Protein AF-A0A822EFQ1-F1 (afdb_monomer)

Structure (mmCIF, N/CA/C/O backbone):
data_AF-A0A822EFQ1-F1
#
_entry.id   AF-A0A822EFQ1-F1
#
loop_
_atom_site.group_PDB
_atom_site.id
_atom_site.type_symbol
_atom_site.label_atom_id
_atom_site.label_alt_id
_atom_site.label_comp_id
_atom_site.label_asym_id
_atom_site.label_entity_id
_atom_site.label_seq_id
_atom_site.pdbx_PDB_ins_code
_atom_site.Cartn_x
_atom_site.Cartn_y
_atom_site.Cartn_z
_atom_site.occupancy
_atom_site.B_iso_or_equiv
_atom_site.auth_seq_id
_atom_site.auth_comp_id
_atom_site.auth_asym_id
_atom_site.auth_atom_id
_atom_site.pdbx_PDB_model_num
ATOM 1 N N . VAL A 1 1 ? -16.297 7.438 -6.742 1.00 79.12 1 VAL A N 1
ATOM 2 C CA . VAL A 1 1 ? -15.215 6.436 -6.861 1.00 79.12 1 VAL A CA 1
ATOM 3 C C . VAL A 1 1 ? -14.010 7.215 -7.305 1.00 79.12 1 VAL A C 1
ATOM 5 O O . VAL A 1 1 ? -14.056 7.769 -8.395 1.00 79.12 1 VAL A O 1
ATOM 8 N N . GLU A 1 2 ? -13.018 7.324 -6.433 1.00 92.31 2 GLU A N 1
ATOM 9 C CA . GLU A 1 2 ? -11.783 8.052 -6.712 1.00 92.31 2 GLU A CA 1
ATOM 10 C C . GLU A 1 2 ? -10.734 7.116 -7.314 1.00 92.31 2 GLU A C 1
ATOM 12 O O . GLU A 1 2 ? -10.756 5.906 -7.077 1.00 92.31 2 GLU A O 1
ATOM 17 N N . LEU A 1 3 ? -9.833 7.679 -8.119 1.00 94.88 3 LEU A N 1
ATOM 18 C CA . LEU A 1 3 ? -8.759 6.949 -8.785 1.00 94.88 3 LEU A CA 1
ATOM 19 C C . LEU A 1 3 ? -7.456 7.738 -8.664 1.00 94.88 3 LEU A C 1
ATOM 21 O O . LEU A 1 3 ? -7.408 8.920 -8.998 1.00 94.88 3 LEU A O 1
ATOM 25 N N . CYS A 1 4 ? -6.386 7.052 -8.269 1.00 95.44 4 CYS A N 1
ATOM 26 C CA . CYS A 1 4 ? -5.028 7.576 -8.309 1.00 95.44 4 CYS A CA 1
ATOM 27 C C . CYS A 1 4 ? -4.146 6.674 -9.176 1.00 95.44 4 CYS A C 1
ATOM 29 O O . CYS A 1 4 ? -4.247 5.449 -9.107 1.00 95.44 4 CYS A O 1
ATOM 31 N N . ASN A 1 5 ? -3.261 7.289 -9.961 1.00 96.50 5 ASN A N 1
ATOM 32 C CA . ASN A 1 5 ? -2.222 6.598 -10.714 1.00 96.50 5 ASN A CA 1
ATOM 33 C C . ASN A 1 5 ? -0.863 7.000 -10.145 1.00 96.50 5 ASN A C 1
ATOM 35 O O . ASN A 1 5 ? -0.537 8.185 -10.093 1.00 96.50 5 ASN A O 1
ATOM 39 N N . LEU A 1 6 ? -0.073 6.009 -9.746 1.00 96.44 6 LEU A N 1
ATOM 40 C CA . LEU A 1 6 ? 1.236 6.201 -9.132 1.00 96.44 6 LEU A CA 1
ATOM 41 C C . LEU A 1 6 ? 2.305 5.561 -10.019 1.00 96.44 6 LEU A C 1
ATOM 43 O O . LEU A 1 6 ? 2.156 4.412 -10.436 1.00 96.44 6 LEU A O 1
ATOM 47 N N . ASP A 1 7 ? 3.378 6.301 -10.292 1.00 96.75 7 ASP A N 1
ATOM 48 C CA . ASP A 1 7 ? 4.532 5.820 -11.054 1.00 96.75 7 ASP A CA 1
ATOM 49 C C . ASP A 1 7 ? 5.800 5.922 -10.199 1.00 96.75 7 ASP A C 1
ATOM 51 O O . ASP A 1 7 ? 6.175 7.000 -9.729 1.00 96.75 7 ASP A O 1
ATOM 55 N N . TYR A 1 8 ? 6.445 4.778 -9.968 1.00 96.31 8 TYR A N 1
ATOM 56 C CA . TYR A 1 8 ? 7.606 4.652 -9.093 1.00 96.31 8 TYR A CA 1
ATOM 57 C C . TYR A 1 8 ? 8.838 4.253 -9.900 1.00 96.31 8 TYR A C 1
ATOM 59 O O . TYR A 1 8 ? 8.842 3.245 -10.605 1.00 96.31 8 TYR A O 1
ATOM 67 N N . HIS A 1 9 ? 9.934 4.994 -9.723 1.00 95.06 9 HIS A N 1
ATOM 68 C CA . HIS A 1 9 ? 11.213 4.700 -10.353 1.00 95.06 9 HIS A CA 1
ATOM 69 C C . HIS A 1 9 ? 12.274 4.325 -9.308 1.00 95.06 9 HIS A C 1
ATOM 71 O O . HIS A 1 9 ? 12.816 5.187 -8.611 1.00 95.06 9 HIS A O 1
ATOM 77 N N . SER A 1 10 ? 12.655 3.045 -9.254 1.00 91.62 10 SER A N 1
ATOM 78 C CA . SER A 1 10 ? 13.609 2.520 -8.259 1.00 91.62 10 SER A CA 1
ATOM 79 C C . SER A 1 10 ? 14.964 3.236 -8.279 1.00 91.62 10 SER A C 1
ATOM 81 O O . SER A 1 10 ? 15.461 3.636 -7.233 1.00 91.62 10 SER A O 1
ATOM 83 N N . ALA A 1 11 ? 15.532 3.515 -9.461 1.00 94.12 11 ALA A N 1
ATOM 84 C CA . ALA A 1 11 ? 16.823 4.216 -9.555 1.00 94.12 11 ALA A CA 1
ATOM 85 C C . ALA A 1 11 ? 16.798 5.662 -9.014 1.00 94.12 11 ALA A C 1
ATOM 87 O O . ALA A 1 11 ? 17.852 6.238 -8.762 1.00 94.12 11 ALA A O 1
ATOM 88 N N . ARG A 1 12 ? 15.607 6.258 -8.844 1.00 94.06 12 ARG A N 1
ATOM 89 C CA . ARG A 1 12 ? 15.423 7.590 -8.244 1.00 94.06 12 ARG A CA 1
ATOM 90 C C . ARG A 1 12 ? 15.036 7.507 -6.766 1.00 94.06 12 ARG A C 1
ATOM 92 O O . ARG A 1 12 ? 14.947 8.538 -6.111 1.00 94.06 12 ARG A O 1
ATOM 99 N N . GLY A 1 13 ? 14.811 6.300 -6.244 1.00 94.31 13 GLY A N 1
ATOM 100 C CA . GLY A 1 13 ? 14.302 6.083 -4.895 1.00 94.31 13 GLY A CA 1
ATOM 101 C C . GLY A 1 13 ? 12.878 6.602 -4.710 1.00 94.31 13 GLY A C 1
ATOM 102 O O . GLY A 1 13 ? 12.574 7.112 -3.635 1.00 94.31 13 GLY A O 1
ATOM 103 N N . SER A 1 14 ? 12.026 6.536 -5.743 1.00 96.44 14 SER A N 1
ATOM 104 C CA . SER A 1 14 ? 10.602 6.856 -5.591 1.00 96.44 14 SER A CA 1
ATOM 105 C C . SER A 1 14 ? 9.981 5.933 -4.544 1.00 96.44 14 SER A C 1
ATOM 107 O O . SER A 1 14 ? 10.078 4.715 -4.666 1.00 96.44 14 SER A O 1
ATOM 109 N N . HIS A 1 15 ? 9.331 6.514 -3.546 1.00 97.00 15 HIS A N 1
ATOM 110 C CA . HIS A 1 15 ? 8.696 5.812 -2.435 1.00 97.00 15 HIS A CA 1
ATOM 111 C C . HIS A 1 15 ? 7.470 6.607 -1.983 1.00 97.00 15 HIS A C 1
ATOM 113 O O . HIS A 1 15 ? 7.238 7.720 -2.462 1.00 97.00 15 HIS A O 1
ATOM 119 N N . ILE A 1 16 ? 6.672 6.025 -1.095 1.00 97.25 16 ILE A N 1
ATOM 120 C CA . ILE A 1 16 ? 5.597 6.745 -0.417 1.00 97.25 16 ILE A CA 1
ATOM 121 C C . ILE A 1 16 ? 5.712 6.487 1.077 1.00 97.25 16 ILE A C 1
ATOM 123 O O . ILE A 1 16 ? 5.793 5.335 1.513 1.00 97.25 16 ILE A O 1
ATOM 127 N N . ASP A 1 17 ? 5.767 7.576 1.837 1.00 96.94 17 ASP A N 1
ATOM 128 C CA . ASP A 1 17 ? 5.910 7.524 3.285 1.00 96.94 17 ASP A CA 1
ATOM 129 C C . ASP A 1 17 ? 4.699 6.846 3.942 1.00 96.94 17 ASP A C 1
ATOM 131 O O . ASP A 1 17 ? 3.605 6.852 3.374 1.00 96.94 17 ASP A O 1
ATOM 135 N N . PRO A 1 18 ? 4.852 6.262 5.143 1.00 96.56 18 PRO A N 1
ATOM 136 C CA . PRO A 1 18 ? 3.742 5.643 5.860 1.00 96.56 18 PRO A CA 1
ATOM 137 C C . PRO A 1 18 ? 2.587 6.616 6.116 1.00 96.56 18 PRO A C 1
ATOM 139 O O . PRO A 1 18 ? 2.742 7.590 6.854 1.00 96.56 18 PRO A O 1
ATOM 142 N N . HIS A 1 19 ? 1.410 6.314 5.567 1.00 96.25 19 HIS A N 1
ATOM 143 C CA . HIS A 1 19 ? 0.218 7.156 5.689 1.00 96.25 19 HIS A CA 1
ATOM 144 C C . HIS A 1 19 ? -1.082 6.339 5.725 1.00 96.25 19 HIS A C 1
ATOM 146 O O . HIS A 1 19 ? -1.093 5.134 5.474 1.00 96.25 19 HIS A O 1
ATOM 152 N N . ILE A 1 20 ? -2.174 7.017 6.079 1.00 96.06 20 ILE A N 1
ATOM 153 C CA . ILE A 1 20 ? -3.550 6.520 5.994 1.00 96.06 20 ILE A CA 1
ATOM 154 C C . ILE A 1 20 ? -4.291 7.447 5.031 1.00 96.06 20 ILE A C 1
ATOM 156 O O . ILE A 1 20 ? -4.169 8.666 5.147 1.00 96.06 20 ILE A O 1
ATOM 160 N N . ASP A 1 21 ? -5.045 6.868 4.099 1.00 96.19 21 ASP A N 1
ATOM 161 C CA . ASP A 1 21 ? -5.865 7.623 3.151 1.00 96.19 21 ASP A CA 1
ATOM 162 C C . ASP A 1 21 ? -7.103 8.219 3.826 1.00 96.19 21 ASP A C 1
ATOM 164 O O . ASP A 1 21 ? -7.747 7.575 4.661 1.00 96.19 21 ASP A O 1
ATOM 168 N N . ASP A 1 22 ? -7.491 9.427 3.410 1.00 95.69 22 ASP A N 1
ATOM 169 C CA . ASP A 1 22 ? -8.665 10.117 3.945 1.00 95.69 22 ASP A CA 1
ATOM 170 C C . ASP A 1 22 ? -9.943 9.292 3.770 1.00 95.69 22 ASP A C 1
ATOM 172 O O . ASP A 1 22 ? -10.428 9.049 2.658 1.00 95.69 22 ASP A O 1
ATOM 176 N N . VAL A 1 23 ? -10.536 8.893 4.897 1.00 92.25 23 VAL A N 1
ATOM 177 C CA . VAL A 1 23 ? -11.641 7.929 4.894 1.00 92.25 23 VAL A CA 1
ATOM 178 C C . VAL A 1 23 ? -12.848 8.433 4.111 1.00 92.25 23 VAL A C 1
ATOM 180 O O . VAL A 1 23 ? -13.462 7.660 3.373 1.00 92.25 23 VAL A O 1
ATOM 183 N N . TRP A 1 24 ? -13.138 9.728 4.244 1.00 93.44 24 TRP A N 1
ATOM 184 C CA . TRP A 1 24 ? -14.253 10.405 3.586 1.00 93.44 24 TRP A CA 1
ATOM 185 C C . TR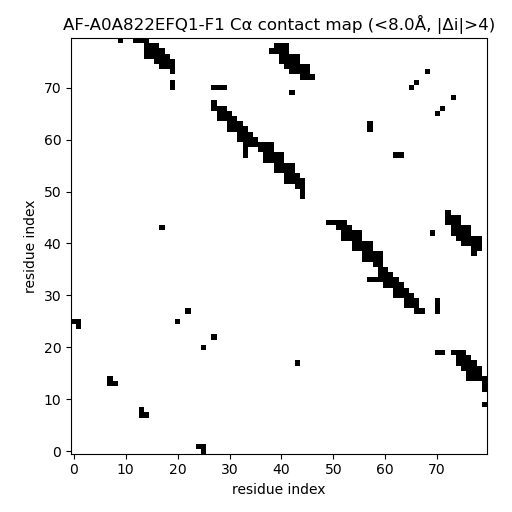P A 1 24 ? -14.124 10.424 2.057 1.00 93.44 24 TRP A C 1
ATOM 187 O O . TRP A 1 24 ? -15.131 10.315 1.363 1.00 93.44 24 TRP A O 1
ATOM 197 N N . ILE A 1 25 ? -12.898 10.521 1.538 1.00 95.00 25 ILE A N 1
ATOM 198 C CA . ILE A 1 25 ? -12.634 10.590 0.096 1.00 95.00 25 ILE A CA 1
ATOM 199 C C . ILE A 1 25 ? -12.614 9.182 -0.506 1.00 95.00 25 ILE A C 1
ATOM 201 O O . ILE A 1 25 ? -13.260 8.917 -1.519 1.00 95.00 25 ILE A O 1
ATOM 205 N N . TRP A 1 26 ? -11.888 8.262 0.131 1.00 95.88 26 TRP A N 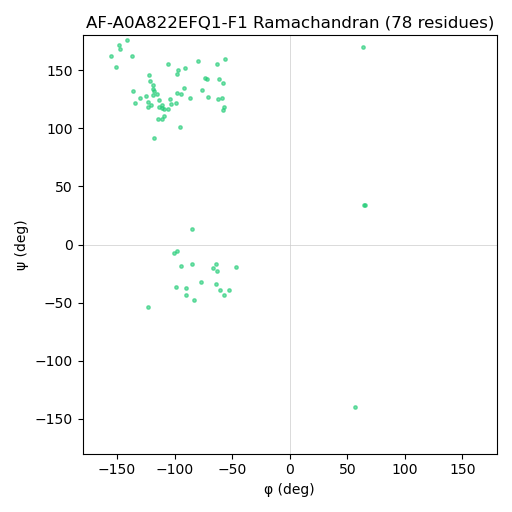1
ATOM 206 C CA . TRP A 1 26 ? -11.537 6.982 -0.484 1.00 95.88 26 TRP A CA 1
ATOM 207 C C . TRP A 1 26 ? -12.497 5.832 -0.144 1.00 95.88 26 TRP A C 1
ATOM 209 O O . TRP A 1 26 ? -12.555 4.854 -0.886 1.00 95.88 26 TRP A O 1
ATOM 219 N N . GLY A 1 27 ? -13.296 5.956 0.926 1.00 95.75 27 GLY A N 1
ATOM 220 C CA . GLY A 1 27 ? -14.302 4.962 1.333 1.00 95.75 27 GLY A CA 1
ATOM 221 C C . GLY A 1 27 ? -13.733 3.591 1.735 1.00 95.75 27 GLY A C 1
ATOM 222 O O . GLY A 1 27 ? -12.566 3.303 1.531 1.00 95.75 27 GLY A O 1
ATOM 223 N N . GLU A 1 28 ? -14.558 2.713 2.307 1.00 96.25 28 GLU A N 1
ATOM 224 C CA . GLU A 1 28 ? -14.185 1.489 3.063 1.00 96.25 28 GLU A CA 1
ATOM 225 C C . GLU A 1 28 ? -13.126 0.530 2.477 1.00 96.25 28 GLU A C 1
ATOM 227 O O . GLU A 1 28 ? -12.598 -0.308 3.210 1.00 96.25 28 GLU A O 1
ATOM 232 N N . ARG A 1 29 ? -12.849 0.577 1.170 1.00 96.75 29 ARG A N 1
ATOM 233 C CA . ARG A 1 29 ? -11.984 -0.385 0.474 1.00 96.75 29 ARG A CA 1
ATOM 234 C C . ARG A 1 29 ? -11.005 0.337 -0.441 1.00 96.75 29 ARG A C 1
ATOM 236 O O . ARG A 1 29 ? -11.430 1.001 -1.381 1.00 96.75 29 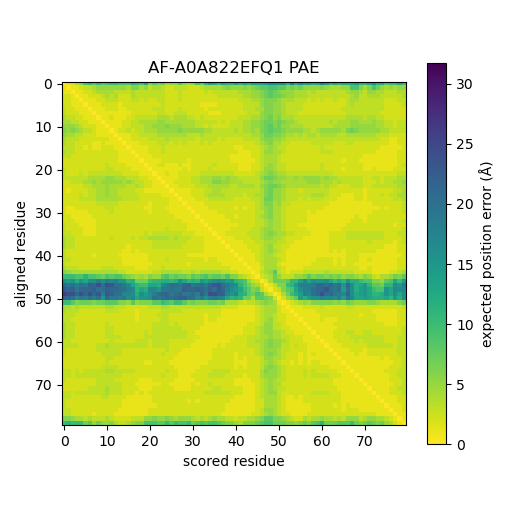ARG A O 1
ATOM 243 N N . LEU A 1 30 ? -9.714 0.114 -0.217 1.00 97.88 30 LEU A N 1
ATOM 244 C CA . LEU A 1 30 ? -8.651 0.573 -1.110 1.00 97.88 30 LEU A CA 1
ATOM 245 C C . LEU A 1 30 ? -8.232 -0.587 -2.010 1.00 97.88 30 LEU A C 1
ATOM 247 O O . LEU A 1 30 ? -7.840 -1.642 -1.511 1.00 97.88 30 LEU A O 1
ATOM 251 N N . ILE A 1 31 ? -8.335 -0.408 -3.326 1.00 97.81 31 ILE A N 1
ATOM 252 C CA . ILE A 1 31 ? -7.944 -1.416 -4.317 1.00 97.81 31 ILE A CA 1
ATOM 253 C C . ILE A 1 31 ? -6.705 -0.909 -5.046 1.00 97.81 31 ILE A C 1
ATOM 255 O O . ILE A 1 31 ? -6.766 0.110 -5.729 1.00 97.81 31 ILE A O 1
ATOM 259 N N . THR A 1 32 ? -5.610 -1.660 -4.959 1.00 97.69 32 THR A N 1
ATOM 260 C CA . THR A 1 32 ? -4.350 -1.327 -5.632 1.00 97.69 32 THR A CA 1
ATOM 261 C C . THR A 1 32 ? -3.980 -2.426 -6.613 1.00 97.69 32 THR A C 1
ATOM 263 O O . THR A 1 32 ? -3.923 -3.603 -6.254 1.00 97.69 32 THR A O 1
ATOM 266 N N . ILE A 1 33 ? -3.693 -2.039 -7.856 1.00 98.06 33 ILE A N 1
ATOM 267 C CA . ILE A 1 33 ? -3.213 -2.931 -8.913 1.00 98.06 33 ILE A CA 1
ATOM 268 C C . ILE A 1 33 ? -1.748 -2.595 -9.177 1.00 98.06 33 ILE A C 1
ATOM 270 O O . ILE A 1 33 ? -1.425 -1.499 -9.627 1.00 98.06 33 ILE A O 1
ATOM 274 N N . ASN A 1 34 ? -0.854 -3.545 -8.920 1.00 98.12 34 ASN A N 1
ATOM 275 C CA . ASN A 1 34 ? 0.562 -3.401 -9.230 1.00 98.12 34 ASN A CA 1
ATOM 276 C C . ASN A 1 34 ? 0.854 -3.956 -10.627 1.00 98.12 34 ASN A C 1
ATOM 278 O O . ASN A 1 34 ? 0.398 -5.049 -10.948 1.00 98.12 34 ASN A O 1
ATOM 282 N N . LEU A 1 35 ? 1.627 -3.256 -11.463 1.00 98.19 35 LEU A N 1
ATOM 283 C CA . LEU A 1 35 ? 1.707 -3.556 -12.902 1.00 98.19 35 LEU A CA 1
ATOM 284 C C . LEU A 1 35 ? 3.113 -3.857 -13.424 1.00 98.19 35 LEU A C 1
ATOM 286 O O . LEU A 1 35 ? 3.302 -4.882 -14.083 1.00 98.19 35 LEU A O 1
ATOM 290 N N . LEU A 1 36 ? 4.081 -2.969 -13.186 1.00 97.25 36 LEU A N 1
ATOM 291 C CA . LEU A 1 36 ? 5.339 -2.961 -13.943 1.00 97.25 36 LEU A CA 1
ATOM 292 C C . LEU A 1 36 ? 6.429 -3.838 -13.314 1.00 97.25 36 LEU A C 1
ATOM 294 O O . LEU A 1 36 ? 7.089 -4.608 -14.014 1.00 97.25 36 LEU A O 1
ATOM 298 N N . SER A 1 37 ? 6.595 -3.769 -11.997 1.00 96.38 37 SER A N 1
ATOM 299 C CA . SER A 1 37 ? 7.661 -4.448 -11.253 1.00 96.38 37 SER A CA 1
ATOM 300 C C . SER A 1 37 ? 7.124 -5.073 -9.968 1.00 96.38 37 SER A C 1
ATOM 302 O O . SER A 1 37 ? 6.027 -4.757 -9.521 1.00 96.38 37 SER A O 1
ATOM 304 N N . ASN A 1 38 ? 7.874 -6.005 -9.381 1.00 97.31 38 ASN A N 1
ATOM 305 C CA . ASN A 1 38 ? 7.549 -6.506 -8.048 1.00 97.31 38 ASN A CA 1
ATOM 306 C C . ASN A 1 38 ? 7.863 -5.416 -7.018 1.00 97.31 38 ASN A C 1
ATOM 308 O O . ASN A 1 38 ? 8.876 -4.729 -7.145 1.00 97.31 38 ASN A O 1
ATOM 312 N N . THR A 1 39 ? 7.031 -5.299 -5.991 1.00 96.81 39 THR A N 1
ATOM 313 C CA . THR A 1 39 ? 7.245 -4.373 -4.877 1.00 96.81 39 THR A CA 1
ATOM 314 C C . THR A 1 39 ? 6.833 -5.016 -3.553 1.00 96.81 39 THR A C 1
ATOM 316 O O . THR A 1 39 ? 6.340 -6.147 -3.530 1.00 96.81 39 THR A O 1
ATOM 319 N N . ILE A 1 40 ? 7.053 -4.312 -2.447 1.00 97.81 40 ILE A N 1
ATOM 320 C CA . ILE A 1 40 ? 6.591 -4.696 -1.116 1.00 97.81 40 ILE A CA 1
ATOM 321 C C . ILE A 1 40 ? 5.741 -3.553 -0.570 1.00 97.81 40 ILE A C 1
ATOM 323 O O . ILE A 1 40 ? 6.223 -2.430 -0.428 1.00 97.81 40 ILE A O 1
ATOM 327 N N . LEU A 1 41 ? 4.490 -3.857 -0.228 1.00 98.19 41 LEU A N 1
ATOM 328 C CA . LEU A 1 41 ? 3.663 -2.965 0.574 1.00 98.19 41 LEU A CA 1
ATOM 329 C C . LEU A 1 41 ? 3.946 -3.247 2.047 1.00 98.19 41 LEU A C 1
ATOM 331 O O . LEU A 1 41 ? 3.862 -4.390 2.496 1.00 98.19 41 LEU A O 1
ATOM 335 N N . SER A 1 42 ? 4.295 -2.209 2.794 1.00 97.75 42 SER A N 1
ATOM 336 C CA . SER A 1 42 ? 4.473 -2.291 4.241 1.00 97.75 42 SER A CA 1
ATOM 337 C C . SER A 1 42 ? 3.213 -1.792 4.928 1.00 97.75 42 SER A C 1
ATOM 339 O O . SER A 1 42 ? 2.756 -0.700 4.604 1.00 97.75 42 SER A O 1
ATOM 341 N N . LEU A 1 43 ? 2.684 -2.557 5.880 1.00 96.94 43 LEU A N 1
ATOM 342 C CA . LEU A 1 43 ? 1.653 -2.107 6.813 1.00 96.94 43 LEU A CA 1
ATOM 343 C C . LEU A 1 43 ? 2.302 -1.885 8.177 1.00 96.94 43 LEU A C 1
ATOM 345 O O . LEU A 1 43 ? 2.839 -2.815 8.785 1.00 96.94 43 LEU A O 1
ATOM 349 N N . ILE A 1 44 ? 2.276 -0.638 8.630 1.00 95.19 44 ILE A N 1
ATOM 350 C CA . ILE A 1 44 ? 2.920 -0.167 9.852 1.00 95.19 44 ILE A CA 1
ATOM 351 C C . ILE A 1 44 ? 1.814 0.244 10.829 1.00 95.19 44 ILE A C 1
ATOM 353 O O . ILE A 1 44 ? 1.038 1.141 10.506 1.00 95.19 44 ILE A O 1
ATOM 357 N N . PRO A 1 45 ? 1.705 -0.396 12.000 1.00 94.06 45 PRO A N 1
ATOM 358 C CA . PRO A 1 45 ? 0.633 -0.116 12.951 1.00 94.06 45 PRO A CA 1
ATOM 359 C C . PRO A 1 45 ? 0.670 1.335 13.446 1.00 94.06 45 PRO A C 1
ATOM 361 O O . PRO A 1 45 ? 1.741 1.919 13.628 1.00 94.06 45 PRO A O 1
ATOM 364 N N . ASN A 1 46 ? -0.509 1.928 13.636 1.00 85.75 46 ASN A N 1
ATOM 365 C CA . ASN A 1 46 ? -0.640 3.315 14.081 1.00 85.75 46 ASN A CA 1
ATOM 366 C C . ASN A 1 46 ? -0.365 3.472 15.590 1.00 85.75 46 ASN A C 1
ATOM 368 O O . ASN A 1 46 ? 0.178 4.490 16.024 1.00 85.75 46 ASN A O 1
ATOM 372 N N . GLU A 1 47 ? -0.704 2.451 16.380 1.00 78.62 47 GLU A N 1
ATOM 373 C CA . GLU A 1 47 ? -0.520 2.431 17.832 1.00 78.62 47 GLU A CA 1
ATOM 374 C C . GLU A 1 47 ? 0.758 1.705 18.268 1.00 78.62 47 GLU A C 1
ATOM 376 O O . GLU A 1 47 ? 1.215 0.753 17.635 1.00 78.62 47 GLU A O 1
ATOM 381 N N . LYS A 1 48 ? 1.316 2.137 19.407 1.00 58.47 48 LYS A N 1
ATOM 382 C CA . LYS A 1 48 ? 2.577 1.621 19.970 1.00 58.47 48 LYS A CA 1
ATOM 383 C C . LYS A 1 48 ? 2.517 0.162 20.442 1.00 58.47 48 LYS A C 1
ATOM 385 O O . LYS A 1 48 ? 3.573 -0.449 20.578 1.00 58.47 48 LYS A O 1
ATOM 390 N N . ASP A 1 49 ? 1.332 -0.388 20.700 1.00 59.59 49 ASP A N 1
ATOM 391 C CA . ASP A 1 49 ? 1.201 -1.723 21.305 1.00 59.59 49 ASP A CA 1
ATOM 392 C C . ASP A 1 49 ? 1.259 -2.873 20.288 1.00 59.59 49 ASP A C 1
ATOM 394 O O . ASP A 1 49 ? 1.561 -4.013 20.650 1.00 59.59 49 ASP A O 1
ATOM 398 N N . SER A 1 50 ? 1.080 -2.587 18.994 1.00 64.50 50 SER A N 1
ATOM 399 C CA . SER A 1 50 ? 1.404 -3.538 17.931 1.00 64.50 50 SER A CA 1
ATOM 400 C C . SER A 1 50 ? 2.806 -3.230 17.409 1.00 64.50 50 SER A C 1
ATOM 402 O O . SER A 1 50 ? 3.009 -2.319 16.624 1.00 64.50 50 SER A O 1
ATOM 404 N N . ASN A 1 51 ? 3.816 -3.990 17.835 1.00 70.75 51 ASN A N 1
ATOM 405 C CA . ASN A 1 51 ? 5.201 -3.798 17.369 1.00 70.75 51 ASN A CA 1
ATOM 406 C C . ASN A 1 51 ? 5.514 -4.524 16.047 1.00 70.75 51 ASN A C 1
ATOM 408 O O . ASN A 1 51 ? 6.682 -4.714 15.703 1.00 70.75 51 ASN A O 1
ATOM 4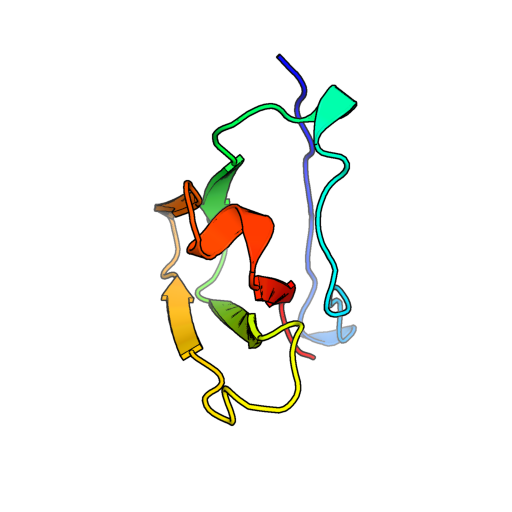12 N N . LYS A 1 52 ? 4.501 -5.003 15.314 1.00 86.81 52 LYS A N 1
ATOM 413 C CA . LYS A 1 52 ? 4.718 -5.851 14.136 1.00 86.81 52 LYS A CA 1
ATOM 414 C C . LYS A 1 52 ? 4.378 -5.114 12.850 1.00 86.81 52 LYS A C 1
ATOM 416 O O . LYS A 1 52 ? 3.216 -4.886 12.537 1.00 86.81 52 LYS A O 1
ATOM 421 N N . ILE A 1 53 ? 5.422 -4.810 12.086 1.00 93.38 53 ILE A N 1
ATOM 422 C CA . ILE A 1 53 ? 5.305 -4.384 10.692 1.00 93.38 53 ILE A CA 1
ATOM 423 C C . ILE A 1 53 ? 5.010 -5.620 9.840 1.00 93.38 53 ILE A C 1
ATOM 425 O O . ILE A 1 53 ? 5.670 -6.653 9.986 1.00 93.38 53 ILE A O 1
ATOM 429 N N . ILE A 1 54 ? 4.030 -5.512 8.946 1.00 95.56 54 ILE A N 1
ATOM 430 C CA . ILE A 1 54 ? 3.681 -6.570 7.996 1.00 95.56 54 ILE A CA 1
ATOM 431 C C . ILE A 1 54 ? 4.226 -6.180 6.626 1.00 95.56 54 ILE A C 1
ATOM 433 O O . ILE A 1 54 ? 3.909 -5.113 6.104 1.00 95.56 54 ILE A O 1
ATOM 437 N N . TYR A 1 55 ? 5.022 -7.064 6.030 1.00 97.38 55 TYR A N 1
ATOM 438 C CA . TYR A 1 55 ? 5.526 -6.908 4.669 1.00 97.38 55 TYR A CA 1
ATOM 439 C C . TYR A 1 55 ? 4.745 -7.816 3.732 1.00 97.38 55 TYR A C 1
ATOM 441 O O . TYR A 1 55 ? 4.743 -9.036 3.899 1.00 97.38 55 TYR A O 1
ATOM 449 N N . ILE A 1 56 ? 4.098 -7.221 2.738 1.00 97.81 56 ILE A N 1
ATOM 450 C CA . ILE A 1 56 ? 3.292 -7.932 1.754 1.00 97.81 56 ILE A CA 1
ATOM 451 C C . ILE A 1 56 ? 4.019 -7.849 0.412 1.00 97.81 56 ILE A C 1
ATOM 453 O O . ILE A 1 56 ? 4.052 -6.773 -0.192 1.00 97.81 56 ILE A O 1
ATOM 457 N N . PRO A 1 57 ? 4.615 -8.949 -0.082 1.00 98.00 57 PRO A N 1
ATOM 458 C CA . PRO A 1 57 ? 5.131 -8.992 -1.440 1.00 98.00 57 PRO A CA 1
ATOM 459 C C . PRO A 1 57 ? 3.978 -8.801 -2.424 1.00 98.00 57 PRO A C 1
ATOM 461 O O . PRO A 1 57 ? 3.008 -9.556 -2.409 1.00 98.00 57 PRO A O 1
ATOM 464 N N . ILE A 1 58 ? 4.103 -7.814 -3.305 1.00 97.75 58 ILE A N 1
ATOM 465 C CA . ILE A 1 58 ? 3.159 -7.570 -4.392 1.00 97.75 58 ILE A CA 1
ATOM 466 C C . ILE A 1 58 ? 3.913 -7.735 -5.714 1.00 97.75 58 ILE A C 1
ATOM 468 O O . ILE A 1 58 ? 4.518 -6.786 -6.218 1.00 97.75 58 ILE A O 1
ATOM 472 N N . PRO A 1 59 ? 3.926 -8.943 -6.297 1.00 98.12 59 PRO A N 1
ATOM 473 C CA . PRO A 1 59 ? 4.435 -9.173 -7.639 1.00 98.12 59 PRO A CA 1
ATOM 474 C C . PRO A 1 59 ? 3.748 -8.302 -8.692 1.00 98.12 59 PRO A C 1
ATOM 476 O O . PRO A 1 59 ? 2.629 -7.820 -8.511 1.00 98.12 59 PRO A O 1
ATOM 479 N N . ARG A 1 60 ? 4.407 -8.125 -9.837 1.00 97.94 60 ARG A N 1
ATOM 480 C CA . ARG A 1 60 ? 3.797 -7.452 -10.985 1.00 97.94 60 ARG A CA 1
ATOM 481 C C . ARG A 1 60 ? 2.510 -8.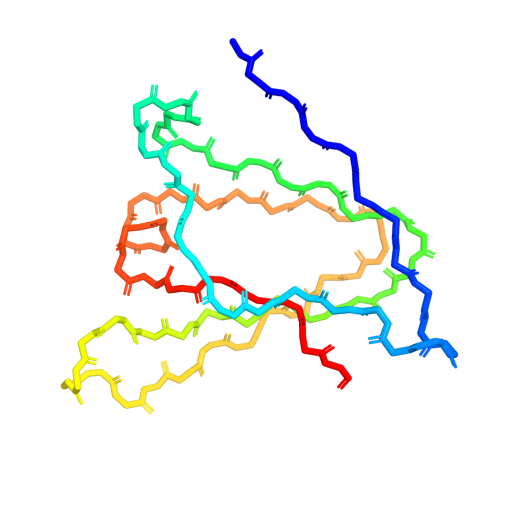164 -11.422 1.00 97.94 60 ARG A C 1
ATOM 483 O O . ARG A 1 60 ? 2.481 -9.392 -11.552 1.00 97.94 60 ARG A O 1
ATOM 490 N N . ARG A 1 61 ? 1.494 -7.376 -11.766 1.00 98.06 61 ARG A N 1
ATOM 491 C CA . ARG A 1 61 ? 0.144 -7.796 -12.190 1.00 98.06 61 ARG A CA 1
ATOM 492 C C . ARG A 1 61 ? -0.636 -8.511 -11.090 1.00 98.06 61 ARG A C 1
ATOM 494 O O . ARG A 1 61 ? -1.391 -9.438 -11.370 1.00 98.06 61 ARG A O 1
ATOM 501 N N . TRP A 1 62 ? -0.419 -8.102 -9.846 1.00 98.38 62 TRP A N 1
ATOM 502 C CA . TRP A 1 62 ? -1.237 -8.512 -8.709 1.00 98.38 6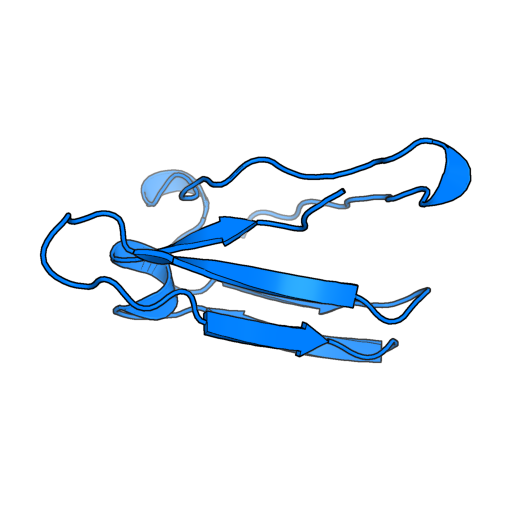2 TRP A CA 1
ATOM 503 C C . TRP A 1 62 ? -2.144 -7.372 -8.268 1.00 98.38 62 TRP A C 1
ATOM 505 O O . TRP A 1 62 ? -1.851 -6.197 -8.491 1.00 98.38 62 TRP A O 1
ATOM 515 N N . MET A 1 63 ? -3.240 -7.749 -7.622 1.00 98.00 63 MET A N 1
ATOM 516 C CA . MET A 1 63 ? -4.193 -6.838 -7.011 1.00 98.00 63 MET A CA 1
ATOM 517 C C . MET A 1 63 ? -4.236 -7.110 -5.511 1.00 98.00 63 MET A C 1
ATOM 519 O O . MET A 1 63 ? -4.267 -8.268 -5.094 1.00 98.00 63 MET A O 1
ATOM 523 N N . ILE A 1 64 ? -4.266 -6.047 -4.716 1.00 97.62 64 ILE A N 1
ATOM 524 C CA . ILE A 1 64 ? -4.496 -6.104 -3.275 1.00 97.62 64 ILE A CA 1
ATOM 525 C C . ILE A 1 64 ? -5.707 -5.245 -2.923 1.00 97.62 64 ILE A C 1
ATOM 527 O O . ILE A 1 64 ? -5.957 -4.219 -3.557 1.00 97.62 64 ILE A O 1
ATOM 531 N N . VAL A 1 65 ? -6.456 -5.682 -1.913 1.00 98.19 65 VAL A N 1
ATOM 532 C CA . VAL A 1 65 ? -7.573 -4.928 -1.350 1.00 98.19 65 VAL A CA 1
ATOM 533 C C . VAL A 1 65 ? -7.320 -4.742 0.139 1.00 98.19 65 VAL A C 1
ATOM 535 O O . VAL A 1 65 ? -7.247 -5.730 0.869 1.00 98.19 65 VAL A O 1
ATOM 538 N N . LEU A 1 66 ? -7.196 -3.494 0.587 1.00 98.06 66 LEU A N 1
ATOM 539 C CA . LEU A 1 66 ? -7.160 -3.156 2.009 1.00 98.06 66 LEU A CA 1
ATOM 540 C C . LEU A 1 66 ? -8.569 -2.783 2.477 1.00 98.06 66 LEU A C 1
ATOM 542 O O . LEU A 1 66 ? -9.249 -1.969 1.849 1.00 98.06 66 LEU A O 1
ATOM 546 N N . TYR A 1 67 ? -9.006 -3.392 3.576 1.00 97.69 67 TYR A N 1
ATOM 547 C CA . TYR A 1 67 ? -10.299 -3.159 4.218 1.00 97.69 67 TYR A CA 1
ATOM 548 C C . TYR A 1 67 ? -10.216 -3.523 5.708 1.00 97.69 67 TYR A C 1
ATOM 550 O O . TYR A 1 67 ? -9.306 -4.249 6.114 1.00 97.69 67 TYR A O 1
ATOM 558 N N . GLY A 1 68 ? -11.166 -3.034 6.513 1.00 96.38 68 GLY A N 1
ATOM 559 C CA . GLY A 1 68 ? -11.169 -3.251 7.965 1.00 96.38 68 GLY A CA 1
ATOM 560 C C . GLY A 1 68 ? -9.878 -2.750 8.613 1.00 96.38 68 GLY A C 1
ATOM 561 O O . GLY A 1 68 ? -9.338 -1.728 8.191 1.00 96.38 68 GLY A O 1
ATOM 562 N N . ASP A 1 69 ? -9.354 -3.493 9.585 1.00 94.12 69 ASP A N 1
ATOM 563 C CA . ASP A 1 69 ? -8.162 -3.104 10.346 1.00 94.12 69 ASP A CA 1
ATOM 564 C C . ASP A 1 69 ? -6.975 -2.753 9.442 1.00 94.12 69 ASP A C 1
ATOM 566 O O . ASP A 1 69 ? -6.297 -1.763 9.681 1.00 94.12 69 ASP A O 1
ATOM 570 N N . ALA A 1 70 ? -6.758 -3.483 8.341 1.00 94.69 70 ALA A N 1
ATOM 571 C CA . ALA A 1 70 ? -5.659 -3.210 7.409 1.00 94.69 70 ALA A CA 1
ATOM 572 C C . ALA A 1 70 ? -5.751 -1.833 6.724 1.00 94.69 70 ALA A C 1
ATOM 574 O O . ALA A 1 70 ? -4.739 -1.321 6.253 1.00 94.69 70 ALA A O 1
ATOM 575 N N . ARG A 1 71 ? -6.954 -1.250 6.645 1.00 95.94 71 ARG A N 1
ATOM 576 C CA . ARG A 1 71 ? -7.193 0.103 6.128 1.00 95.94 71 ARG A CA 1
ATOM 577 C C . ARG A 1 71 ? -7.113 1.165 7.228 1.00 95.94 71 ARG A C 1
ATOM 579 O O . ARG A 1 71 ? -6.656 2.268 6.950 1.00 9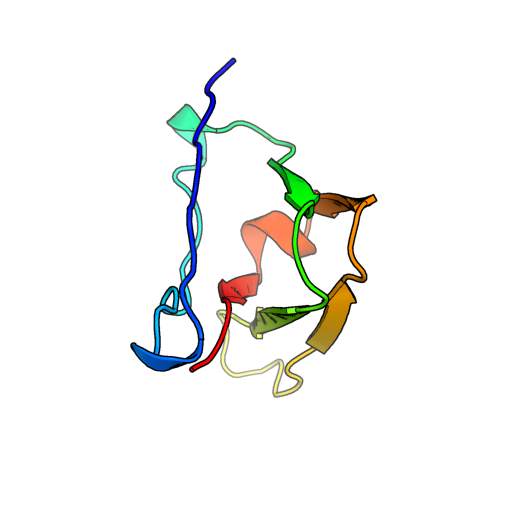5.94 71 ARG A O 1
ATOM 586 N N . TYR A 1 72 ? -7.597 0.855 8.429 1.00 94.81 72 TYR A N 1
ATOM 587 C CA . TYR A 1 72 ? -7.807 1.850 9.489 1.00 94.81 72 TYR A CA 1
ATOM 588 C C . TYR A 1 72 ? -6.691 1.912 10.526 1.00 94.81 72 TYR A C 1
ATOM 590 O O . TYR A 1 72 ? -6.326 2.995 10.973 1.00 94.81 72 TYR A O 1
ATOM 598 N N . GLU A 1 73 ? -6.118 0.764 10.870 1.00 93.62 73 GLU A N 1
ATOM 599 C CA . GLU A 1 73 ? -5.178 0.624 11.985 1.00 93.62 73 GLU A CA 1
ATOM 600 C C . GLU A 1 73 ? -3.715 0.596 11.526 1.00 93.62 73 GLU A C 1
ATOM 602 O O . GLU A 1 73 ? -2.790 0.640 12.343 1.00 93.62 73 GLU A O 1
ATOM 607 N N . TYR A 1 74 ? -3.483 0.543 10.209 1.00 95.31 74 TYR A N 1
ATOM 608 C CA . TYR A 1 74 ? -2.153 0.462 9.619 1.00 95.31 74 TYR A CA 1
ATOM 609 C C . TYR A 1 74 ? -1.910 1.584 8.615 1.00 95.31 74 TYR A C 1
ATOM 611 O O . TYR A 1 74 ? -2.640 1.760 7.641 1.00 95.31 74 TYR A O 1
ATOM 619 N N . LYS A 1 75 ? -0.794 2.283 8.811 1.00 96.06 75 LYS A N 1
ATOM 620 C CA . LYS A 1 75 ? -0.185 3.132 7.795 1.00 96.06 75 LYS A CA 1
ATOM 621 C C . LYS A 1 75 ? 0.421 2.255 6.716 1.00 96.06 75 LYS A C 1
ATOM 623 O O . LYS A 1 75 ? 1.241 1.388 7.017 1.00 96.06 75 LYS A O 1
ATOM 628 N N . HIS A 1 76 ? 0.060 2.496 5.468 1.00 97.31 76 HIS A N 1
ATOM 629 C CA . HIS A 1 76 ? 0.623 1.769 4.345 1.00 97.31 76 HIS A CA 1
ATOM 630 C C . HIS A 1 76 ? 1.751 2.573 3.686 1.00 97.31 76 HIS A C 1
ATOM 632 O O . HIS A 1 76 ? 1.742 3.804 3.690 1.00 97.31 76 HIS A O 1
ATOM 638 N N . ALA A 1 77 ? 2.760 1.871 3.172 1.00 97.69 77 ALA A N 1
ATOM 639 C CA . ALA A 1 77 ? 3.945 2.477 2.569 1.00 97.69 77 ALA A CA 1
ATOM 640 C C . ALA A 1 77 ? 4.561 1.583 1.490 1.00 97.69 77 ALA A C 1
ATOM 642 O O . ALA A 1 77 ? 4.518 0.353 1.587 1.00 97.69 77 ALA A O 1
ATOM 643 N N . ILE A 1 78 ? 5.236 2.205 0.526 1.00 97.19 78 ILE A N 1
ATOM 644 C CA . ILE A 1 78 ? 6.259 1.557 -0.303 1.00 97.19 78 ILE A CA 1
ATOM 645 C C . ILE A 1 78 ? 7.577 2.194 0.109 1.00 97.19 78 ILE A C 1
ATOM 647 O O . ILE A 1 78 ? 7.722 3.404 -0.027 1.00 97.19 78 ILE A O 1
ATOM 651 N N . GLN A 1 79 ? 8.500 1.397 0.647 1.00 90.56 79 GLN A N 1
ATOM 652 C CA . GLN A 1 79 ? 9.788 1.886 1.148 1.00 90.56 79 GLN A CA 1
ATOM 653 C C . GLN A 1 79 ? 10.782 2.117 0.003 1.00 90.56 79 GLN A C 1
ATOM 655 O O . GLN A 1 79 ? 10.631 1.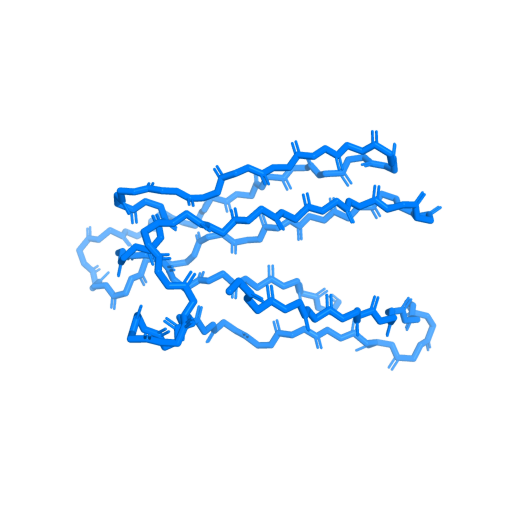546 -1.079 1.00 90.56 79 GLN A O 1
ATOM 660 N N . ARG A 1 80 ? 11.779 2.971 0.258 1.00 84.94 80 ARG A N 1
ATOM 661 C CA . ARG A 1 80 ? 12.872 3.271 -0.674 1.00 84.94 80 ARG A CA 1
ATOM 662 C C . ARG A 1 80 ? 13.806 2.080 -0.886 1.00 84.94 80 ARG A C 1
ATOM 664 O O . ARG A 1 80 ? 14.069 1.358 0.099 1.00 84.94 80 ARG A O 1
#

Nearest PDB structures (foldseek):
  8jnk-assembly1_A  TM=8.673E-01  e=3.829E-02  Homo sapiens
  5zmd-assembly1_C  TM=7.687E-01  e=6.625E-01  Homo sapiens
  5zmd-assembly2_G  TM=6.628E-01  e=3.200E-01  Homo sapiens
  8eb9-assembly1_A  TM=3.801E-01  e=8.445E-01  Fusarium oxysporum f. sp. lycopersici
  4g5a-assembly1_B  TM=3.599E-01  e=2.841E+00  Bacteroides thetaiotaomicron VPI-5482

Mean predicted aligned error: 3.36 Å

pLDDT: mean 93.76, std 7.97, range [58.47, 98.38]

Foldseek 3Di:
DDDDDDDADVVVFRKFDFDADDCVPCHFKDKDFAADAKFWKWWAFPDPVPPDIDTDTDGHGDMDMQGDCSRPGTGIMTGD

Secondary structure (DSSP, 8-state):
---------GGGT--EEEE---HHHH-S-EEEEE-SS-EEEEEEESSTT---PEEEEE-TTEEEEE-THHHHTEEEEE--

InterPro domains:
  IPR032857 Alpha-ketoglutarate-dependent dioxygenase alkB homologue 4 [PTHR12463] (1-80)
  IPR037151 Alpha-ketoglutarate-dependent dioxygenase AlkB-like superfamily [G3DSA:2.60.120.590] (2-80)

Radius of gyration: 12.75 Å; Cα contacts (8 Å, |Δi|>4): 134; chains: 1; bounding box: 32×20×35 Å

Solvent-accessible surface area (backbone atoms only — not comparable to full-atom values): 4955 Å² total; per-residue (Å²): 138,79,86,86,87,86,88,73,46,72,96,77,49,47,58,43,74,73,42,68,78,60,59,89,74,60,48,80,57,48,76,50,74,38,65,89,55,68,47,51,45,35,36,36,49,74,53,86,87,55,84,64,71,45,78,42,81,40,49,49,71,36,73,49,74,37,43,65,61,64,45,74,48,20,22,41,26,34,75,107

Sequence (80 aa):
VELCNLDYHSARGSHIDPHIDDVWIWGERLITINLLS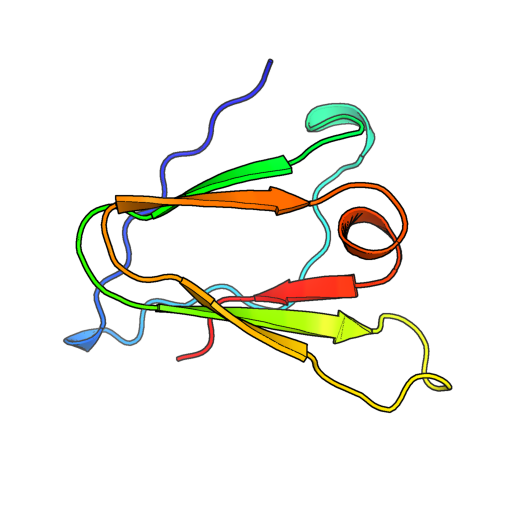NTILSLIPNEKDSNKIIYIPIPRRWMIVLYGDARYEYKHAIQR

Organism: NCBI:txid392032